Protein AF-A0A968VWX4-F1 (afdb_monomer)

Structure (mmCIF, N/CA/C/O backbone):
data_AF-A0A968VWX4-F1
#
_entry.id   AF-A0A968VWX4-F1
#
loop_
_atom_site.group_PDB
_atom_site.id
_atom_site.type_symbol
_atom_site.label_atom_id
_atom_site.label_alt_id
_atom_site.label_comp_id
_atom_site.label_asym_id
_atom_site.label_entity_id
_atom_site.label_seq_id
_atom_site.pdbx_PDB_ins_code
_atom_site.Cartn_x
_atom_site.Cartn_y
_atom_site.Cartn_z
_atom_site.occupancy
_atom_site.B_iso_or_equiv
_atom_site.auth_seq_id
_atom_site.auth_comp_id
_atom_site.auth_asym_id
_atom_site.auth_atom_id
_atom_site.pdbx_PDB_model_num
ATOM 1 N N . MET A 1 1 ? 4.075 -9.283 -16.380 1.00 48.19 1 MET A N 1
ATOM 2 C CA . MET A 1 1 ? 3.444 -8.085 -15.782 1.00 48.19 1 MET A CA 1
ATOM 3 C C . MET A 1 1 ? 4.153 -7.853 -14.466 1.00 48.19 1 MET A C 1
ATOM 5 O O . MET A 1 1 ? 4.239 -8.815 -13.714 1.00 48.19 1 MET A O 1
ATOM 9 N N . VAL A 1 2 ? 4.648 -6.644 -14.184 1.00 49.62 2 VAL A N 1
ATOM 10 C CA . VAL A 1 2 ? 5.061 -6.299 -12.812 1.00 49.62 2 VAL A CA 1
ATOM 11 C C . VAL A 1 2 ? 3.778 -6.131 -12.017 1.00 49.62 2 VAL A C 1
ATOM 13 O O . VAL A 1 2 ? 3.192 -5.055 -11.959 1.00 49.62 2 VAL A O 1
ATOM 16 N N . GLN A 1 3 ? 3.247 -7.253 -11.549 1.00 56.34 3 GLN A N 1
ATOM 17 C CA . GLN A 1 3 ? 2.057 -7.264 -10.723 1.00 56.34 3 GLN A CA 1
ATOM 18 C C . GLN A 1 3 ? 2.504 -6.768 -9.356 1.00 56.34 3 GLN A C 1
ATOM 20 O O . GLN A 1 3 ? 3.316 -7.413 -8.693 1.00 56.34 3 GLN A O 1
ATOM 25 N N . GLY A 1 4 ? 2.025 -5.586 -8.962 1.00 62.81 4 GLY A N 1
ATOM 26 C CA . GLY A 1 4 ? 2.128 -5.172 -7.569 1.00 62.81 4 GLY A CA 1
ATOM 27 C C . GLY A 1 4 ? 1.492 -6.234 -6.671 1.00 62.81 4 GLY A C 1
ATOM 28 O O . GLY A 1 4 ? 0.773 -7.122 -7.132 1.00 62.81 4 GLY A O 1
ATOM 29 N N . THR A 1 5 ? 1.755 -6.178 -5.376 1.00 76.12 5 THR A N 1
ATOM 30 C CA . THR A 1 5 ? 1.222 -7.193 -4.466 1.00 76.12 5 THR A CA 1
ATOM 31 C C . THR A 1 5 ? -0.301 -7.125 -4.406 1.00 76.12 5 THR A C 1
ATOM 33 O O . THR A 1 5 ? -0.878 -6.037 -4.396 1.00 76.12 5 THR A O 1
ATOM 36 N N . LEU A 1 6 ? -0.951 -8.290 -4.349 1.00 84.56 6 LEU A N 1
ATOM 37 C CA . LEU A 1 6 ? -2.382 -8.363 -4.064 1.00 84.56 6 LEU A CA 1
ATOM 38 C C . LEU A 1 6 ? -2.623 -7.834 -2.650 1.00 84.56 6 LEU A C 1
ATOM 40 O O . LEU A 1 6 ? -1.996 -8.302 -1.697 1.00 84.56 6 LEU A O 1
ATOM 44 N N . ALA A 1 7 ? -3.524 -6.868 -2.525 1.00 80.69 7 ALA A N 1
ATOM 45 C CA . ALA A 1 7 ? -3.989 -6.387 -1.233 1.00 80.69 7 ALA A CA 1
ATOM 46 C C . ALA A 1 7 ? -5.266 -7.134 -0.840 1.00 80.69 7 ALA A C 1
ATOM 48 O O . ALA A 1 7 ? -6.077 -7.488 -1.698 1.00 80.69 7 ALA A O 1
ATOM 49 N N . THR A 1 8 ? -5.469 -7.366 0.455 1.00 84.25 8 THR A N 1
ATOM 50 C CA . THR A 1 8 ? -6.767 -7.832 0.957 1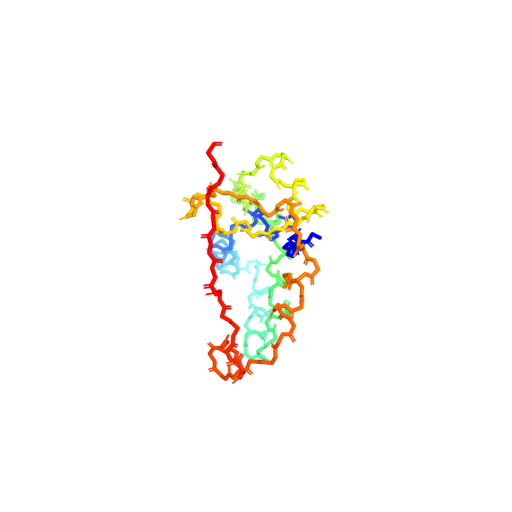.00 84.25 8 THR A CA 1
ATOM 51 C C . THR A 1 8 ? -7.746 -6.663 1.044 1.00 84.25 8 THR A C 1
ATOM 53 O O . 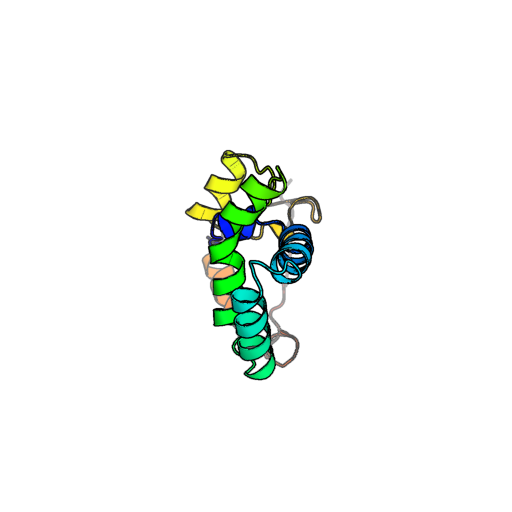THR A 1 8 ? -7.341 -5.514 1.204 1.00 84.25 8 THR A O 1
ATOM 56 N N . GLU A 1 9 ? -9.047 -6.943 0.983 1.00 82.56 9 GLU A N 1
ATOM 57 C CA . GLU A 1 9 ? -10.083 -5.912 1.140 1.00 82.56 9 GLU A CA 1
ATOM 58 C C . GLU A 1 9 ? -9.909 -5.134 2.451 1.00 82.56 9 GLU A C 1
ATOM 60 O O . GLU A 1 9 ? -9.824 -3.911 2.424 1.00 82.56 9 GLU A O 1
ATOM 65 N N . ALA A 1 10 ? -9.674 -5.836 3.564 1.00 80.94 10 ALA A N 1
ATOM 66 C CA . ALA A 1 10 ? -9.391 -5.210 4.854 1.00 80.94 10 ALA A CA 1
ATOM 67 C C . ALA A 1 10 ? -8.142 -4.307 4.838 1.00 80.94 10 ALA A C 1
ATOM 69 O O . ALA A 1 10 ? -8.112 -3.297 5.529 1.00 80.94 10 ALA A O 1
ATOM 70 N N . GLN A 1 11 ? -7.100 -4.625 4.060 1.00 80.38 11 GLN A N 1
ATOM 71 C CA . GLN A 1 11 ? -5.927 -3.746 3.933 1.00 80.38 11 GLN A CA 1
ATOM 72 C C . GLN A 1 11 ? -6.228 -2.464 3.151 1.00 80.38 11 GLN A C 1
ATOM 74 O O . GLN A 1 11 ? -5.559 -1.454 3.361 1.00 80.38 11 GLN A O 1
ATOM 79 N N . LEU A 1 12 ? -7.201 -2.510 2.242 1.00 81.00 12 LEU A N 1
ATOM 80 C CA . 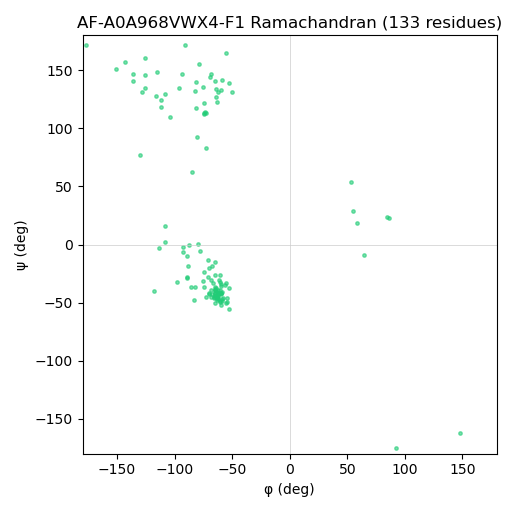LEU A 1 12 ? -7.599 -1.372 1.423 1.00 81.00 12 LEU A CA 1
ATOM 81 C C . LEU A 1 12 ? -8.563 -0.472 2.191 1.00 81.00 12 LEU A C 1
ATOM 83 O O . LEU A 1 12 ? -8.370 0.742 2.232 1.00 81.00 12 LEU A O 1
ATOM 87 N N . THR A 1 13 ? -9.581 -1.061 2.812 1.00 85.25 13 THR A N 1
ATOM 88 C CA . THR A 1 13 ? -10.688 -0.318 3.408 1.00 85.25 13 THR A CA 1
ATOM 89 C C . THR A 1 13 ? -10.381 0.138 4.823 1.00 85.25 13 THR A C 1
ATOM 91 O O . THR A 1 13 ? -10.750 1.244 5.184 1.00 85.25 13 THR A O 1
ATOM 94 N N . MET A 1 14 ? -9.678 -0.640 5.640 1.00 87.06 14 MET A N 1
ATOM 95 C CA . MET A 1 14 ? -9.624 -0.367 7.075 1.00 87.06 14 MET A CA 1
ATOM 96 C C . MET A 1 14 ? -8.966 0.980 7.418 1.00 87.06 14 MET A C 1
ATOM 98 O O . MET A 1 14 ? -7.787 1.230 7.136 1.00 87.06 14 MET A O 1
ATOM 102 N N . ASP A 1 15 ? -9.705 1.840 8.120 1.00 88.00 15 ASP A N 1
ATOM 103 C CA . ASP A 1 15 ? -9.152 3.045 8.726 1.00 88.00 15 ASP A CA 1
ATOM 104 C C . ASP A 1 15 ? -8.455 2.694 10.043 1.00 88.00 15 ASP A C 1
ATOM 106 O O . ASP A 1 15 ? -9.052 2.657 11.121 1.00 88.00 15 ASP A O 1
ATOM 110 N N . ARG A 1 16 ? -7.146 2.437 9.957 1.00 86.69 16 ARG A N 1
ATOM 111 C CA . ARG A 1 16 ? -6.334 2.059 11.121 1.00 86.69 16 ARG A CA 1
ATOM 112 C C . ARG A 1 16 ? -6.320 3.134 12.210 1.00 86.69 16 ARG A C 1
ATOM 114 O O . ARG A 1 16 ? -6.234 2.789 13.386 1.00 86.69 16 ARG A O 1
ATOM 121 N N . GLN A 1 17 ? -6.401 4.417 11.859 1.00 87.06 17 GLN A N 1
ATOM 122 C CA . GLN A 1 17 ? -6.371 5.494 12.849 1.00 87.06 17 GLN A CA 1
ATOM 123 C C . GLN A 1 17 ? -7.687 5.543 13.626 1.00 87.06 17 GLN A C 1
ATOM 125 O O . GLN A 1 17 ? -7.680 5.628 14.859 1.00 87.06 17 GLN A O 1
ATOM 130 N N . LEU A 1 18 ? -8.809 5.449 12.914 1.00 91.06 18 LEU A N 1
ATOM 131 C CA . LEU A 1 18 ? -10.136 5.415 13.512 1.00 91.06 18 LEU A CA 1
ATOM 132 C C . LEU A 1 18 ? -10.328 4.145 14.349 1.00 91.06 18 LEU A C 1
ATOM 134 O O . LEU A 1 18 ? -10.725 4.236 15.510 1.00 91.06 18 LEU A O 1
ATOM 138 N N . LEU A 1 19 ? -9.927 2.986 13.817 1.00 92.06 19 LEU A N 1
ATOM 139 C CA . LEU A 1 19 ? -9.953 1.701 14.517 1.00 92.06 19 LEU A CA 1
ATOM 140 C C . LEU A 1 19 ? -9.201 1.768 15.849 1.00 92.06 19 LEU A C 1
ATOM 142 O O . LEU A 1 19 ? -9.746 1.393 16.880 1.00 92.06 19 LEU A O 1
ATOM 146 N N . MET A 1 20 ? -7.972 2.292 15.857 1.00 91.44 20 MET A N 1
ATOM 147 C CA . MET A 1 20 ? -7.183 2.417 17.089 1.00 91.44 20 MET A CA 1
ATOM 148 C C . MET A 1 20 ? -7.795 3.417 18.073 1.00 91.44 20 MET A C 1
ATOM 150 O O . MET A 1 20 ? -7.700 3.229 19.287 1.00 91.44 20 MET A O 1
ATOM 154 N N . THR A 1 21 ? -8.428 4.474 17.564 1.00 94.31 21 THR A N 1
ATOM 155 C CA . THR A 1 21 ? -9.102 5.487 18.384 1.00 94.31 21 THR A CA 1
ATOM 156 C C . THR A 1 21 ? -10.290 4.872 19.124 1.00 94.31 21 THR A C 1
ATOM 158 O O . THR A 1 21 ? -10.370 4.978 20.349 1.00 94.31 21 THR A O 1
ATOM 161 N N . TYR A 1 22 ? -11.158 4.152 18.410 1.00 94.44 22 TYR A N 1
ATOM 162 C CA . TYR A 1 22 ? -12.320 3.500 19.012 1.00 94.44 22 TYR A CA 1
ATOM 163 C C . TYR A 1 22 ? -11.968 2.251 19.807 1.00 94.44 22 TYR A C 1
ATOM 165 O O . TYR A 1 22 ? -12.595 2.014 20.831 1.00 94.44 22 TYR A O 1
ATOM 173 N N . PHE A 1 23 ? -10.924 1.509 19.435 1.00 95.88 23 PHE A N 1
ATOM 174 C CA . PHE A 1 23 ? -10.459 0.380 20.238 1.00 95.88 23 PHE A CA 1
ATOM 175 C C . PHE A 1 23 ? -9.978 0.833 21.615 1.00 95.88 23 PHE A C 1
ATOM 177 O O . PHE A 1 23 ? -10.347 0.232 22.620 1.00 95.88 23 PHE A O 1
ATOM 184 N N . ARG A 1 24 ? -9.234 1.946 21.693 1.00 94.25 24 ARG A N 1
ATOM 185 C CA . ARG A 1 24 ? -8.850 2.547 22.981 1.00 94.25 24 ARG A CA 1
ATOM 186 C C . ARG A 1 24 ? -10.063 2.949 23.811 1.00 94.25 24 ARG A C 1
ATOM 188 O O . ARG A 1 24 ? -10.065 2.738 25.017 1.00 94.25 24 ARG A O 1
ATOM 195 N N . GLN A 1 25 ? -11.082 3.530 23.184 1.00 95.12 25 GLN A N 1
ATOM 196 C CA . GLN A 1 25 ? -12.320 3.868 23.880 1.00 95.12 25 GLN A CA 1
ATOM 197 C C . GLN A 1 25 ? -13.048 2.608 24.369 1.00 95.12 25 GLN A C 1
ATOM 199 O O . GLN A 1 25 ? -13.460 2.566 25.523 1.00 95.12 25 GLN A O 1
ATOM 204 N N . TYR A 1 26 ? -13.133 1.579 23.527 1.00 95.25 26 TYR A N 1
ATOM 205 C CA . TYR A 1 26 ? -13.806 0.314 23.800 1.00 95.25 26 TYR A CA 1
ATOM 206 C C . TYR A 1 26 ? -13.197 -0.420 24.993 1.00 95.25 26 TYR A C 1
ATOM 208 O O . TYR A 1 26 ? -13.922 -0.804 25.907 1.00 95.25 26 TYR A O 1
ATOM 216 N N . ILE A 1 27 ? -11.870 -0.571 25.039 1.00 95.75 27 ILE A N 1
ATOM 217 C CA . ILE A 1 27 ? -11.197 -1.281 26.140 1.00 95.75 27 ILE A CA 1
ATOM 218 C C . ILE A 1 27 ? -11.231 -0.517 27.471 1.00 95.75 27 ILE A C 1
ATOM 220 O O . ILE A 1 27 ? -11.087 -1.133 28.519 1.00 95.75 27 ILE A O 1
ATOM 224 N N . ASN A 1 28 ? -11.449 0.803 27.453 1.00 94.19 28 ASN A N 1
ATOM 225 C CA . ASN A 1 28 ? -11.570 1.609 28.674 1.00 94.19 28 ASN A CA 1
ATOM 226 C C . ASN A 1 28 ? -12.941 1.467 29.359 1.00 94.19 28 ASN A C 1
ATOM 228 O O . ASN A 1 28 ? -13.163 2.034 30.429 1.00 94.19 28 ASN A O 1
ATOM 232 N N . GLU A 1 29 ? -13.884 0.750 28.752 1.00 94.06 29 GLU A N 1
ATOM 233 C CA . GLU A 1 29 ? -15.198 0.531 29.338 1.00 94.06 29 GLU A CA 1
ATOM 234 C C . GLU A 1 29 ? -15.165 -0.615 30.362 1.00 94.06 29 GLU A C 1
ATOM 236 O O . GLU A 1 29 ? -14.582 -1.662 30.076 1.00 94.06 29 GLU A O 1
ATOM 241 N N . PRO A 1 30 ? -15.862 -0.496 31.510 1.00 94.19 30 PRO A N 1
ATOM 242 C CA . PRO A 1 30 ? -15.810 -1.510 32.571 1.00 94.19 30 PRO A CA 1
ATOM 243 C C . PRO A 1 30 ? -16.194 -2.923 32.109 1.00 94.19 30 PRO A C 1
ATOM 245 O O . PRO A 1 30 ? -15.628 -3.914 32.549 1.00 94.19 30 PRO A O 1
ATOM 248 N N . GLN A 1 31 ? -17.141 -3.025 31.176 1.00 92.56 31 GLN A N 1
ATOM 249 C CA . GLN A 1 31 ? -17.586 -4.296 30.593 1.00 92.56 31 GLN A CA 1
ATOM 250 C C . GLN A 1 31 ? -16.536 -4.997 29.716 1.00 92.56 31 GLN A C 1
ATOM 252 O O . GLN A 1 31 ? -16.658 -6.193 29.464 1.00 92.56 31 GLN A O 1
ATOM 257 N N . ASN A 1 32 ? -15.514 -4.270 29.259 1.00 94.69 32 ASN A N 1
ATOM 258 C CA . ASN A 1 32 ? -14.469 -4.761 28.363 1.00 94.69 32 ASN A CA 1
ATOM 259 C C . ASN A 1 32 ? -13.118 -4.918 29.075 1.00 94.69 32 ASN A C 1
ATOM 261 O O . ASN A 1 32 ? -12.093 -5.087 28.416 1.00 94.69 32 ASN A O 1
ATOM 265 N N . GLU A 1 33 ? -13.104 -4.917 30.412 1.00 94.12 33 GLU A N 1
ATOM 266 C CA . GLU A 1 33 ? -11.893 -5.070 31.228 1.00 94.12 33 GLU A CA 1
ATOM 267 C C . GLU A 1 33 ? -11.082 -6.318 30.840 1.00 94.12 33 GLU A C 1
ATOM 269 O O . GLU A 1 33 ? -9.855 -6.272 30.756 1.00 94.12 33 GLU A O 1
ATOM 274 N N . HIS A 1 34 ? -11.757 -7.420 30.496 1.00 94.50 34 HIS A N 1
ATOM 275 C CA . HIS A 1 34 ? -11.083 -8.625 30.013 1.00 94.50 34 HIS A CA 1
ATOM 276 C C . HIS A 1 34 ? -10.309 -8.391 28.704 1.00 94.50 34 HIS A C 1
ATOM 278 O O . HIS A 1 34 ? -9.180 -8.857 28.562 1.00 94.50 34 HIS A O 1
ATOM 284 N N . VAL A 1 35 ? -10.890 -7.640 27.765 1.00 95.75 35 VAL A N 1
ATOM 285 C CA . VAL A 1 35 ? -10.261 -7.297 26.479 1.00 95.75 35 VAL A CA 1
ATOM 286 C C . VAL A 1 35 ? -9.077 -6.359 26.705 1.00 95.75 35 VAL A C 1
ATOM 288 O O . VAL A 1 35 ? -8.029 -6.531 26.087 1.00 95.75 35 VAL A O 1
ATOM 291 N N . MET A 1 36 ? -9.212 -5.407 27.633 1.00 95.56 36 MET A N 1
ATOM 292 C CA . MET A 1 36 ? -8.116 -4.532 28.049 1.00 95.56 36 MET A CA 1
ATOM 293 C C . MET A 1 36 ? -6.938 -5.335 28.606 1.00 95.56 36 MET A C 1
ATOM 295 O O . MET A 1 36 ? -5.800 -5.105 28.197 1.00 95.56 36 MET A O 1
ATOM 299 N N . GLN A 1 37 ? -7.202 -6.297 29.494 1.00 95.31 37 GLN A N 1
ATOM 300 C CA . GLN A 1 37 ? -6.154 -7.132 30.076 1.00 95.31 37 GLN A CA 1
ATOM 301 C C . GLN A 1 37 ? -5.432 -7.949 28.998 1.00 95.31 37 GLN A C 1
ATOM 303 O O . GLN A 1 37 ? -4.205 -7.928 28.938 1.00 95.31 37 GLN A O 1
ATOM 308 N N . GLN A 1 38 ? -6.178 -8.575 28.082 1.00 95.94 38 GLN A N 1
ATOM 309 C CA . GLN A 1 38 ? -5.590 -9.291 26.945 1.00 95.94 38 GLN A CA 1
ATOM 310 C C . GLN A 1 38 ? -4.734 -8.371 26.060 1.00 95.94 38 GLN A C 1
ATOM 312 O O . GLN A 1 38 ? -3.636 -8.748 25.653 1.00 95.94 38 GLN A O 1
ATOM 317 N N . ALA A 1 39 ? -5.204 -7.152 25.779 1.00 95.00 39 ALA A N 1
ATOM 318 C CA . ALA A 1 39 ? -4.456 -6.186 24.981 1.00 95.00 39 ALA A CA 1
ATOM 319 C C . ALA A 1 39 ? -3.132 -5.787 25.659 1.00 95.00 39 ALA A C 1
ATOM 321 O O . ALA A 1 39 ? -2.093 -5.734 24.997 1.00 95.00 39 ALA A O 1
ATOM 322 N N . ILE A 1 40 ? -3.149 -5.561 26.978 1.00 95.00 40 ILE A N 1
ATOM 323 C CA . ILE A 1 40 ? -1.950 -5.274 27.778 1.00 95.00 40 ILE A CA 1
ATOM 324 C C . ILE A 1 40 ? -0.985 -6.463 27.750 1.00 95.00 40 ILE A C 1
ATOM 326 O O . ILE A 1 40 ? 0.212 -6.273 27.522 1.00 95.00 40 ILE A O 1
ATOM 330 N N . ASP A 1 41 ? -1.488 -7.683 27.932 1.00 96.56 41 ASP A N 1
ATOM 331 C CA . ASP A 1 41 ? -0.675 -8.901 27.954 1.00 96.56 41 ASP A CA 1
ATOM 332 C C . ASP A 1 41 ? 0.020 -9.134 26.605 1.00 96.56 41 ASP A C 1
ATOM 334 O O . ASP A 1 41 ? 1.232 -9.381 26.560 1.00 96.56 41 ASP A O 1
ATOM 338 N N . PHE A 1 42 ? -0.710 -8.977 25.495 1.00 96.50 42 PHE A N 1
ATOM 339 C CA . PHE A 1 42 ? -0.148 -9.080 24.149 1.00 96.50 42 PHE A CA 1
ATOM 340 C C . PHE A 1 42 ? 0.863 -7.971 23.858 1.00 96.50 42 PHE A C 1
ATOM 342 O O . PHE A 1 42 ? 1.914 -8.240 23.270 1.00 96.50 42 PHE A O 1
ATOM 349 N N . GLN A 1 43 ? 0.604 -6.740 24.306 1.00 92.00 43 GLN A N 1
ATOM 350 C CA . GLN A 1 43 ? 1.535 -5.627 24.133 1.00 92.00 43 GLN A CA 1
ATOM 351 C C . GLN A 1 43 ? 2.834 -5.839 24.928 1.00 92.00 43 GLN A C 1
ATOM 353 O O . GLN A 1 43 ? 3.925 -5.679 24.374 1.00 92.00 43 GLN A O 1
ATOM 358 N N . ASN A 1 44 ? 2.737 -6.252 26.195 1.00 95.56 44 ASN A N 1
ATOM 359 C CA . ASN A 1 44 ? 3.889 -6.525 27.060 1.00 95.56 44 ASN A CA 1
ATOM 360 C C . ASN A 1 44 ? 4.723 -7.704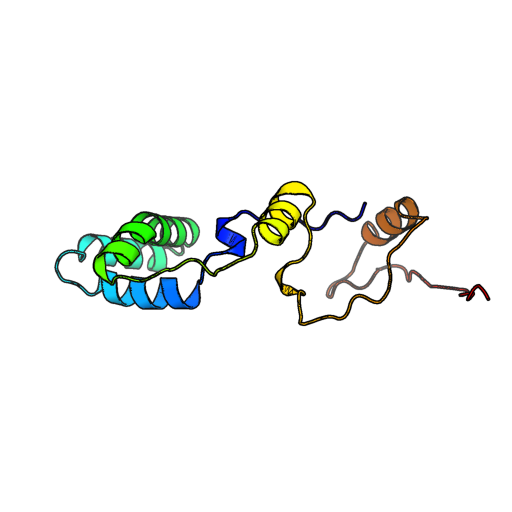 26.548 1.00 95.56 44 ASN A C 1
ATOM 362 O O . ASN A 1 44 ? 5.953 -7.660 26.569 1.00 95.56 44 ASN A O 1
ATOM 366 N N . SER A 1 45 ? 4.053 -8.731 26.024 1.00 95.81 45 SER A N 1
ATOM 367 C CA . SER A 1 45 ? 4.691 -9.917 25.445 1.00 95.81 45 SER A CA 1
ATOM 368 C C . SER A 1 45 ? 5.199 -9.696 24.014 1.00 95.81 45 SER A C 1
ATOM 370 O O . SER A 1 45 ? 5.750 -10.619 23.416 1.00 95.81 45 SER A O 1
ATOM 372 N N . LYS A 1 46 ? 5.024 -8.488 23.448 1.00 94.12 46 LYS A N 1
ATOM 373 C CA . LYS A 1 46 ? 5.348 -8.134 22.050 1.00 94.12 46 LYS A CA 1
ATOM 374 C C . LYS A 1 46 ? 4.678 -9.049 21.015 1.00 94.12 46 LYS A C 1
ATOM 376 O O . LYS A 1 46 ? 5.189 -9.252 19.914 1.00 94.12 46 LYS A O 1
ATOM 381 N N . GLN A 1 47 ? 3.516 -9.595 21.356 1.00 93.31 47 GLN A N 1
ATOM 382 C CA . GLN A 1 47 ? 2.709 -10.466 20.507 1.00 93.31 47 GLN A CA 1
ATOM 383 C C . GLN A 1 47 ? 1.806 -9.628 19.588 1.00 93.31 47 GLN A C 1
ATOM 385 O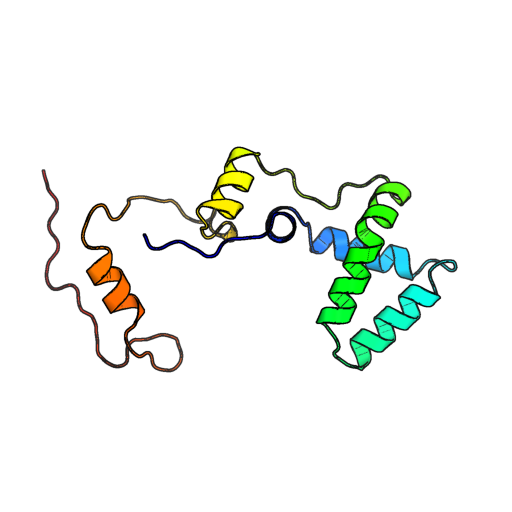 O . GLN A 1 47 ? 0.580 -9.687 19.655 1.00 93.31 47 GLN A O 1
ATOM 390 N N . TYR A 1 48 ? 2.418 -8.825 18.712 1.00 89.81 48 TYR A N 1
ATOM 391 C CA . TYR A 1 48 ? 1.703 -7.845 17.883 1.00 89.81 48 TYR A CA 1
ATOM 392 C C . TYR A 1 48 ? 0.650 -8.468 16.958 1.00 89.81 48 TYR A C 1
ATOM 394 O O . TYR A 1 48 ? -0.420 -7.898 16.794 1.00 89.81 48 TYR A O 1
ATOM 402 N N . ASN A 1 49 ? 0.899 -9.664 16.418 1.00 90.38 49 ASN A N 1
ATOM 403 C CA . ASN A 1 49 ? -0.078 -10.351 15.565 1.00 90.38 49 ASN A CA 1
ATOM 404 C C . ASN A 1 49 ? -1.346 -10.743 16.341 1.00 90.38 49 ASN A C 1
ATOM 406 O O . ASN A 1 49 ? -2.450 -10.693 15.798 1.00 90.38 49 ASN A O 1
ATOM 410 N N . GLN A 1 50 ? -1.196 -11.136 17.610 1.00 93.44 50 GLN A N 1
ATOM 411 C CA . GLN A 1 50 ? -2.327 -11.489 18.471 1.00 93.44 50 GLN A CA 1
ATOM 412 C C . GLN A 1 50 ? -3.077 -10.237 18.922 1.00 93.44 50 GLN A C 1
ATOM 414 O O . GLN A 1 50 ? -4.304 -10.250 18.942 1.00 93.44 50 GLN A O 1
ATOM 419 N N . LEU A 1 51 ? -2.355 -9.144 19.188 1.00 92.75 51 LEU A N 1
ATOM 420 C CA . LEU A 1 51 ? -2.956 -7.838 19.443 1.00 92.75 51 LEU A CA 1
ATOM 421 C C . LEU A 1 51 ? -3.779 -7.349 18.241 1.00 92.75 51 LEU A C 1
ATOM 423 O O . LEU A 1 51 ? -4.944 -7.008 18.416 1.00 92.75 51 LEU A O 1
ATOM 427 N N . ASP A 1 52 ? -3.224 -7.380 17.025 1.00 89.56 52 ASP A N 1
ATOM 428 C CA . ASP A 1 52 ? -3.958 -7.008 15.806 1.00 89.56 52 ASP A CA 1
ATOM 429 C C . ASP A 1 52 ? -5.191 -7.913 15.614 1.00 89.56 52 ASP A C 1
ATOM 431 O O . ASP A 1 52 ? -6.280 -7.418 15.329 1.00 89.56 52 ASP A O 1
ATOM 435 N N . SER A 1 53 ? -5.072 -9.224 15.862 1.00 92.00 53 SER A N 1
ATOM 436 C CA . SER A 1 53 ? -6.210 -10.157 15.775 1.00 92.00 53 SER A CA 1
ATOM 437 C C . SER A 1 53 ? -7.318 -9.837 16.786 1.00 92.00 53 SER A C 1
ATOM 439 O O . SER A 1 53 ? -8.496 -9.893 16.441 1.00 92.00 53 SER A O 1
ATOM 441 N N . LEU A 1 54 ? -6.951 -9.470 18.019 1.00 94.81 54 LEU A N 1
ATOM 442 C CA . LEU A 1 54 ? -7.889 -9.081 19.074 1.00 94.81 54 LEU A CA 1
ATOM 443 C C . LEU A 1 54 ? -8.639 -7.789 18.730 1.00 94.81 54 LEU A C 1
ATOM 445 O O . LEU A 1 54 ? -9.842 -7.684 18.969 1.00 94.81 54 LEU A O 1
ATOM 449 N N . ILE A 1 55 ? -7.931 -6.803 18.176 1.00 93.81 55 ILE A N 1
ATOM 450 C CA . ILE A 1 55 ? -8.533 -5.541 17.732 1.00 93.81 55 ILE A CA 1
ATOM 451 C C . ILE A 1 55 ? -9.550 -5.827 16.626 1.00 93.81 55 ILE A C 1
ATOM 453 O O . ILE A 1 55 ? -10.687 -5.358 16.690 1.00 93.81 55 ILE A O 1
ATOM 457 N N . MET A 1 56 ? -9.166 -6.652 15.648 1.00 90.75 56 MET A N 1
ATOM 458 C CA . MET A 1 56 ? -10.029 -7.017 14.526 1.00 90.75 56 MET A CA 1
ATOM 459 C C . MET A 1 56 ? -11.260 -7.813 14.955 1.00 90.75 56 MET A C 1
ATOM 461 O O . MET A 1 56 ? -12.346 -7.548 14.449 1.00 90.75 56 MET A O 1
ATOM 465 N N . SER A 1 57 ? -11.139 -8.730 15.922 1.00 94.12 57 SER A N 1
ATOM 466 C CA . SER A 1 57 ? -12.285 -9.520 16.396 1.00 94.12 57 SER A CA 1
ATOM 467 C C . SER A 1 57 ? -13.368 -8.684 17.086 1.00 94.12 57 SER A C 1
ATOM 469 O O . SER A 1 57 ? -14.470 -9.179 17.299 1.00 94.12 57 SER A O 1
ATOM 471 N N . HIS A 1 58 ? -13.061 -7.438 17.461 1.00 94.38 58 HIS A N 1
ATOM 472 C CA . HIS A 1 58 ? -13.995 -6.508 18.099 1.00 94.38 58 HIS A CA 1
ATOM 473 C C . HIS A 1 58 ? -14.441 -5.360 17.179 1.00 94.38 58 HIS A C 1
ATOM 475 O O . HIS A 1 58 ? -15.213 -4.512 17.628 1.00 94.38 58 HIS A O 1
ATOM 481 N N . LYS A 1 59 ? -13.997 -5.323 15.911 1.00 92.06 59 LYS A N 1
ATOM 482 C CA . LYS A 1 59 ? -14.351 -4.270 14.940 1.00 92.06 59 LYS A CA 1
ATOM 483 C C . LYS A 1 59 ? -15.867 -4.079 14.834 1.00 92.06 59 LYS A C 1
ATOM 485 O O . LYS A 1 59 ? -16.352 -2.985 15.107 1.00 92.06 59 LYS A O 1
ATOM 490 N N . ASP A 1 60 ? -16.605 -5.145 14.538 1.00 92.12 60 ASP A N 1
ATOM 491 C CA . ASP A 1 60 ? -18.058 -5.086 14.320 1.00 92.12 60 ASP A CA 1
ATOM 492 C C . ASP A 1 60 ? -18.807 -4.615 15.579 1.00 92.12 60 ASP A C 1
ATOM 494 O O . ASP A 1 60 ? -19.728 -3.799 15.512 1.00 92.12 60 ASP A O 1
ATOM 498 N N . SER A 1 61 ? -18.368 -5.068 16.759 1.00 93.06 61 SER A N 1
ATOM 499 C CA . SER A 1 61 ? -18.916 -4.624 18.047 1.00 93.06 61 SER A CA 1
ATOM 500 C C . SER A 1 61 ? -18.739 -3.119 18.255 1.00 93.06 61 SER A C 1
ATOM 502 O O . SER A 1 61 ? -19.639 -2.463 18.782 1.00 93.06 61 SER A O 1
ATOM 504 N N . MET A 1 62 ? -17.598 -2.557 17.840 1.00 94.62 62 MET A N 1
ATOM 505 C CA . MET A 1 62 ? -17.342 -1.117 17.909 1.00 94.62 62 MET A CA 1
ATOM 506 C C . MET A 1 62 ? -18.193 -0.333 16.903 1.00 94.62 62 MET A C 1
ATOM 508 O O . MET A 1 62 ? -18.743 0.704 17.272 1.00 94.62 62 MET A O 1
ATOM 512 N N . GLU A 1 63 ? -18.345 -0.829 15.671 1.00 93.94 63 GLU A N 1
ATOM 513 C CA . GLU A 1 63 ? -19.182 -0.201 14.635 1.00 93.94 63 GLU A CA 1
ATOM 514 C C . GLU A 1 63 ? -20.638 -0.081 15.082 1.00 93.94 63 GLU A C 1
ATOM 516 O O . GLU A 1 63 ? -21.209 1.011 15.054 1.00 93.94 63 GLU A O 1
ATOM 521 N N . VAL A 1 64 ? -21.210 -1.176 15.593 1.00 94.12 64 VAL A N 1
ATOM 522 C CA . VAL A 1 64 ? -22.586 -1.201 16.107 1.00 94.12 64 VAL A CA 1
ATOM 523 C C . VAL A 1 64 ? -22.736 -0.293 17.324 1.00 94.12 64 VAL A C 1
ATOM 525 O O . VAL A 1 64 ? -23.691 0.478 17.411 1.00 94.12 64 VAL A O 1
ATOM 528 N N . LYS A 1 65 ? -21.803 -0.368 18.278 1.00 93.69 65 LYS A N 1
ATOM 529 C CA . LYS A 1 65 ? -21.920 0.354 19.548 1.00 93.69 65 LYS A CA 1
ATOM 530 C C . LYS A 1 65 ? -21.810 1.866 19.384 1.00 93.69 65 LYS A C 1
ATOM 532 O O . LYS A 1 65 ? -22.577 2.601 20.004 1.00 93.69 65 LYS A O 1
ATOM 537 N N . TYR A 1 66 ? -20.835 2.326 18.607 1.00 93.12 66 TYR A N 1
ATOM 538 C CA . TYR A 1 66 ? -20.584 3.754 18.427 1.00 93.12 66 TYR A CA 1
ATOM 539 C C . TYR A 1 66 ? -21.311 4.333 17.213 1.00 93.12 6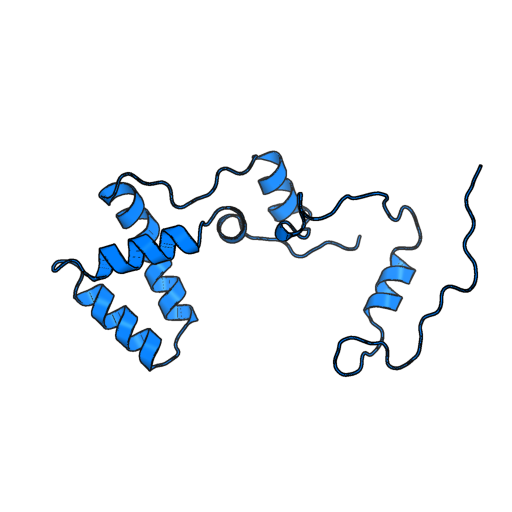6 TYR A C 1
ATOM 541 O O . TYR A 1 66 ? -21.249 5.544 17.007 1.00 93.12 66 TYR A O 1
ATOM 549 N N . ASN A 1 67 ? -22.027 3.497 16.450 1.00 92.50 67 ASN A N 1
ATOM 550 C CA . ASN A 1 67 ? -22.693 3.866 15.204 1.00 92.50 67 ASN A CA 1
ATOM 551 C C . ASN A 1 67 ? -21.713 4.544 14.227 1.00 92.50 67 ASN A C 1
ATOM 553 O O . ASN A 1 67 ? -21.928 5.670 13.775 1.00 92.50 67 ASN A O 1
ATOM 557 N N . ILE A 1 68 ? -20.600 3.856 13.964 1.00 90.44 68 ILE A N 1
ATOM 558 C CA . ILE A 1 68 ? -19.485 4.314 13.125 1.00 90.44 68 ILE A CA 1
ATOM 559 C C . ILE A 1 68 ? -19.184 3.304 12.019 1.00 90.44 68 ILE A C 1
ATOM 561 O O . ILE A 1 68 ? -19.506 2.127 12.149 1.00 90.44 68 ILE A O 1
ATOM 565 N N . GLN A 1 69 ? -18.501 3.758 10.970 1.00 88.75 69 GLN A N 1
ATOM 566 C CA . GLN A 1 69 ? -17.947 2.909 9.917 1.00 88.75 69 GLN A CA 1
ATOM 567 C C . GLN A 1 69 ? -16.418 2.950 10.017 1.00 88.75 69 GLN A C 1
ATOM 569 O O . GLN A 1 69 ? -15.828 4.026 9.914 1.00 88.75 69 GLN A O 1
ATOM 574 N N . LEU A 1 70 ? -15.776 1.804 10.263 1.00 87.44 70 LEU A N 1
ATOM 575 C CA . LEU A 1 70 ? -14.313 1.708 10.396 1.00 87.44 70 LEU A CA 1
ATOM 576 C C . LEU A 1 70 ? -13.620 1.370 9.067 1.00 87.44 70 LEU A C 1
ATOM 578 O O . LEU A 1 70 ? -12.392 1.399 8.984 1.00 87.44 70 LEU A O 1
ATOM 582 N N . ASP A 1 71 ? -14.405 1.088 8.030 1.00 87.06 71 ASP A N 1
ATOM 583 C CA . ASP A 1 71 ? -13.958 0.915 6.654 1.00 87.06 71 ASP A CA 1
ATOM 584 C C . ASP A 1 71 ? -14.121 2.211 5.847 1.00 87.06 71 ASP A C 1
ATOM 586 O O . ASP A 1 71 ? -15.161 2.868 5.868 1.00 87.06 71 ASP A O 1
ATOM 590 N N . LYS A 1 72 ? -13.091 2.568 5.091 1.00 83.56 72 LYS A N 1
ATOM 591 C CA . LYS A 1 72 ? -13.093 3.635 4.096 1.00 83.56 72 LYS A CA 1
ATOM 592 C C . LYS A 1 72 ? -13.957 3.237 2.915 1.00 83.56 72 LYS A C 1
ATOM 594 O O . LYS A 1 72 ? -13.938 2.089 2.471 1.00 83.56 72 LYS A O 1
ATOM 599 N N . ASP A 1 73 ? -14.639 4.230 2.362 1.00 82.62 73 ASP A N 1
ATOM 600 C CA . ASP A 1 73 ? -15.357 4.067 1.109 1.00 82.62 73 ASP A CA 1
ATOM 601 C C . ASP A 1 73 ? -14.356 4.000 -0.054 1.00 82.62 73 ASP A C 1
ATOM 603 O O . ASP A 1 73 ? -13.611 4.948 -0.325 1.00 82.62 73 ASP A O 1
ATOM 607 N N . ILE A 1 74 ? -14.295 2.841 -0.705 1.00 84.69 74 ILE A N 1
ATOM 608 C CA . ILE A 1 74 ? -13.453 2.579 -1.870 1.00 84.69 74 ILE A CA 1
ATOM 609 C C . ILE A 1 74 ? -14.351 2.055 -2.978 1.00 84.69 74 ILE A C 1
ATOM 611 O O . ILE A 1 74 ? -15.174 1.164 -2.768 1.00 84.69 74 ILE A O 1
ATOM 615 N N . SER A 1 75 ? -14.167 2.582 -4.190 1.00 89.31 75 SER A N 1
ATOM 616 C CA . SER A 1 75 ? -14.951 2.126 -5.331 1.00 89.31 75 SER A CA 1
ATOM 617 C C . SER A 1 75 ? -14.753 0.627 -5.576 1.00 89.31 75 SER A C 1
ATOM 619 O O . SER A 1 75 ? -13.644 0.094 -5.497 1.00 89.31 75 SER A O 1
ATOM 621 N N . GLN A 1 76 ? -15.839 -0.051 -5.947 1.00 88.06 76 GLN A N 1
ATOM 622 C CA . GLN A 1 76 ? -15.828 -1.481 -6.280 1.00 88.06 76 GLN A CA 1
ATOM 623 C C . GLN A 1 76 ? -14.816 -1.815 -7.387 1.00 88.06 76 GLN A C 1
ATOM 625 O O . GLN A 1 76 ? -14.194 -2.875 -7.376 1.00 88.06 76 GLN A O 1
ATOM 630 N N . GLU A 1 77 ? -14.606 -0.887 -8.324 1.00 88.06 77 GLU A N 1
ATOM 631 C CA . GLU A 1 77 ? -13.594 -1.016 -9.371 1.00 88.06 77 GLU A CA 1
ATOM 632 C C . GLU A 1 77 ? -12.172 -1.065 -8.794 1.00 88.06 77 GLU A C 1
ATOM 634 O O . GLU A 1 77 ? -11.410 -1.973 -9.132 1.00 88.06 77 GLU A O 1
ATOM 639 N N . LYS A 1 78 ? -11.827 -0.147 -7.879 1.00 85.56 78 LYS A N 1
ATOM 640 C CA . LYS A 1 78 ? -10.513 -0.128 -7.221 1.00 85.56 78 LYS A CA 1
ATOM 641 C C . LYS A 1 78 ? -10.304 -1.357 -6.343 1.00 85.56 78 LYS A C 1
ATOM 643 O O . LYS A 1 78 ? -9.245 -1.975 -6.415 1.00 85.56 78 LYS A O 1
ATOM 648 N N . LEU A 1 79 ? -11.317 -1.746 -5.565 1.00 87.44 79 LEU A N 1
ATOM 649 C CA . LEU A 1 79 ? -11.280 -2.969 -4.758 1.00 87.44 79 LEU A CA 1
ATOM 650 C C . LEU A 1 79 ? -10.979 -4.191 -5.626 1.00 87.44 79 LEU A C 1
ATOM 652 O O . LEU A 1 79 ? -10.048 -4.944 -5.340 1.00 87.44 79 LEU A O 1
ATOM 656 N N . LYS A 1 80 ? -11.712 -4.358 -6.730 1.00 88.31 80 LYS A N 1
ATOM 657 C CA . LYS A 1 80 ? -11.502 -5.468 -7.660 1.00 88.31 80 LYS A CA 1
ATOM 658 C C . LYS A 1 80 ? -10.108 -5.431 -8.285 1.00 88.31 80 LYS A C 1
ATOM 660 O O . LYS A 1 80 ? -9.457 -6.471 -8.356 1.00 88.31 80 LYS A O 1
ATOM 665 N N . ALA A 1 81 ? -9.630 -4.265 -8.717 1.00 87.50 81 ALA A N 1
ATOM 666 C CA . ALA A 1 81 ? -8.305 -4.129 -9.318 1.00 87.50 81 ALA A CA 1
ATOM 667 C C . ALA A 1 81 ? -7.195 -4.578 -8.350 1.00 87.50 81 ALA A C 1
ATOM 669 O O . ALA A 1 81 ? -6.408 -5.466 -8.685 1.00 87.50 81 ALA A O 1
ATOM 670 N N . TYR A 1 82 ? -7.183 -4.053 -7.123 1.00 88.06 82 TYR A N 1
ATOM 671 C CA . TYR A 1 82 ? -6.116 -4.330 -6.155 1.00 88.06 82 TYR A CA 1
ATOM 672 C C . TYR A 1 82 ? -6.171 -5.726 -5.520 1.00 88.06 82 TYR A C 1
ATOM 674 O O . TYR A 1 82 ? -5.135 -6.237 -5.095 1.00 88.06 82 TYR A O 1
ATOM 682 N N . THR A 1 83 ? -7.343 -6.366 -5.494 1.00 86.69 83 THR A N 1
ATOM 683 C CA . THR A 1 83 ? -7.512 -7.736 -4.970 1.00 86.69 83 THR A CA 1
ATOM 684 C C . THR A 1 83 ? -7.292 -8.829 -6.021 1.00 86.69 83 THR A C 1
ATOM 686 O O . THR A 1 83 ? -7.052 -9.975 -5.649 1.00 86.69 83 THR A O 1
ATOM 689 N N . THR A 1 84 ? -7.352 -8.508 -7.324 1.00 85.00 84 THR A N 1
ATOM 690 C CA . THR A 1 84 ? -7.241 -9.514 -8.406 1.00 85.00 84 THR A CA 1
ATOM 691 C C . THR A 1 84 ? -6.041 -9.325 -9.330 1.00 85.00 84 THR A C 1
ATOM 693 O O . THR A 1 84 ? -5.418 -10.310 -9.719 1.00 85.00 84 THR A O 1
ATOM 696 N N . VAL A 1 85 ? -5.707 -8.083 -9.688 1.00 84.75 85 VAL A N 1
ATOM 697 C CA . VAL A 1 85 ? -4.579 -7.752 -10.575 1.00 84.75 85 VAL A CA 1
ATOM 698 C C . VAL A 1 85 ? -3.349 -7.344 -9.759 1.00 84.75 85 VAL A C 1
ATOM 700 O O . VAL A 1 85 ? -2.223 -7.629 -10.167 1.00 84.75 85 VAL A O 1
ATOM 703 N N . GLY A 1 86 ? -3.575 -6.724 -8.596 1.00 83.38 86 GLY A N 1
ATOM 704 C CA . GLY A 1 86 ? -2.540 -6.205 -7.702 1.00 83.38 86 GLY A CA 1
ATOM 705 C C . GLY A 1 86 ? -2.211 -4.743 -7.983 1.00 83.38 86 GLY A C 1
ATOM 706 O O . GLY A 1 86 ? -2.865 -4.084 -8.790 1.00 83.38 86 GLY A O 1
ATOM 707 N N . GLY A 1 87 ? -1.212 -4.210 -7.288 1.00 85.25 87 GLY A N 1
ATOM 708 C CA . GLY A 1 87 ? -0.766 -2.830 -7.471 1.00 85.25 87 GLY A CA 1
ATOM 709 C C . GLY A 1 87 ? -0.250 -2.216 -6.181 1.00 85.25 87 GLY A C 1
ATOM 710 O O . GLY A 1 87 ? 0.055 -2.923 -5.221 1.00 85.25 87 GLY A O 1
ATOM 711 N N . THR A 1 88 ? -0.168 -0.889 -6.167 1.00 85.00 88 THR A N 1
ATOM 712 C CA . THR A 1 88 ? 0.369 -0.134 -5.034 1.00 85.00 88 THR A CA 1
ATOM 713 C C . THR A 1 88 ? -0.607 0.985 -4.651 1.00 85.00 88 THR A C 1
ATOM 715 O O . THR A 1 88 ? -0.372 2.145 -4.982 1.00 85.00 88 THR A O 1
ATOM 718 N N . PRO A 1 89 ? -1.717 0.655 -3.961 1.00 85.88 89 PRO A N 1
ATOM 719 C CA . PRO A 1 89 ? -2.847 1.565 -3.731 1.00 85.88 89 PRO A CA 1
ATOM 720 C C . PRO A 1 89 ? -2.481 2.830 -2.952 1.00 85.88 89 PRO A C 1
ATOM 722 O O . PRO A 1 89 ? -3.130 3.855 -3.115 1.00 85.88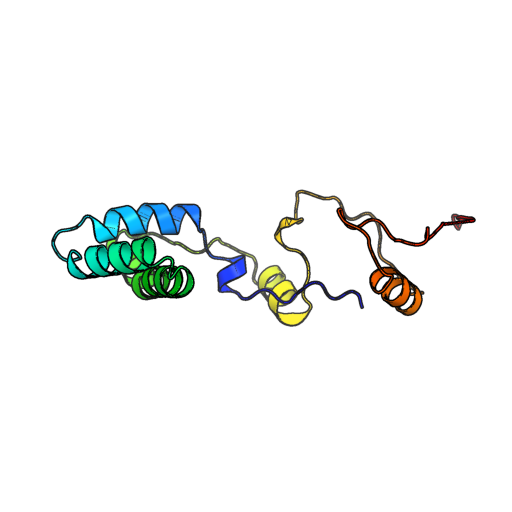 89 PRO A O 1
ATOM 725 N N . HIS A 1 90 ? -1.436 2.787 -2.121 1.00 81.94 90 HIS A N 1
ATOM 726 C CA . HIS A 1 90 ? -0.982 3.957 -1.367 1.00 81.94 90 HIS A CA 1
ATOM 727 C C . HIS A 1 90 ? -0.321 5.034 -2.241 1.00 81.94 90 HIS A C 1
ATOM 729 O O . HIS A 1 90 ? -0.130 6.140 -1.760 1.00 81.94 90 HIS A O 1
ATOM 735 N N . LEU A 1 91 ? 0.022 4.735 -3.500 1.00 86.62 91 LEU A N 1
ATOM 736 C CA . LEU A 1 91 ? 0.559 5.725 -4.441 1.00 86.62 91 LEU A CA 1
ATOM 737 C C . LEU A 1 91 ? -0.545 6.445 -5.235 1.00 86.62 91 LEU A C 1
ATOM 739 O O . LEU A 1 91 ? -0.255 7.422 -5.932 1.00 86.62 91 LEU A O 1
ATOM 743 N N . ASP A 1 92 ? -1.801 5.987 -5.146 1.00 85.62 92 ASP A N 1
ATOM 744 C CA . ASP A 1 92 ? -2.930 6.618 -5.830 1.00 85.62 92 ASP A CA 1
ATOM 745 C C . ASP A 1 92 ? -3.106 8.064 -5.371 1.00 85.62 92 ASP A C 1
ATOM 747 O O . ASP A 1 92 ? -3.158 8.350 -4.178 1.00 85.62 92 ASP A O 1
ATOM 751 N N . ASN A 1 93 ? -3.278 8.976 -6.330 1.00 83.81 93 ASN A N 1
ATOM 752 C CA . ASN A 1 93 ? -3.414 10.425 -6.119 1.00 83.81 93 ASN A CA 1
ATOM 753 C C . ASN A 1 93 ? -2.175 11.125 -5.528 1.00 83.81 93 ASN A C 1
ATOM 755 O O . ASN A 1 93 ? -2.137 12.353 -5.527 1.00 83.81 93 ASN A O 1
ATOM 759 N N . GLU A 1 94 ? -1.162 10.381 -5.077 1.00 87.94 94 GLU A N 1
ATOM 760 C CA . GLU A 1 94 ? 0.142 10.925 -4.681 1.00 87.94 94 GLU A CA 1
ATOM 761 C C . GLU A 1 94 ? 1.114 10.989 -5.868 1.00 87.94 94 GLU A C 1
ATOM 763 O O . GLU A 1 94 ? 1.970 11.873 -5.924 1.00 87.94 94 GLU A O 1
ATOM 768 N N . TYR A 1 95 ? 0.952 10.095 -6.852 1.00 86.06 95 TYR A N 1
ATOM 769 C CA . TYR A 1 95 ? 1.814 10.009 -8.029 1.00 86.06 95 TYR A CA 1
ATOM 770 C C . TYR A 1 95 ? 1.017 10.023 -9.337 1.00 86.06 95 TYR A C 1
ATOM 772 O O . TYR A 1 95 ? 0.078 9.253 -9.537 1.00 86.06 95 TYR A O 1
ATOM 780 N N . THR A 1 96 ? 1.438 10.878 -10.273 1.00 88.25 96 THR A N 1
ATOM 781 C CA . THR A 1 96 ? 0.867 10.930 -11.625 1.00 88.25 96 THR A CA 1
ATOM 782 C C . THR A 1 96 ? 1.485 9.848 -12.503 1.00 88.25 96 THR A C 1
ATOM 784 O O . THR A 1 96 ? 2.679 9.881 -12.805 1.00 88.25 96 THR A O 1
ATOM 787 N N . VAL A 1 97 ? 0.664 8.913 -12.975 1.00 86.12 97 VAL A N 1
ATOM 788 C CA . VAL A 1 97 ? 1.071 7.924 -13.980 1.00 86.12 97 VAL A CA 1
ATOM 789 C C .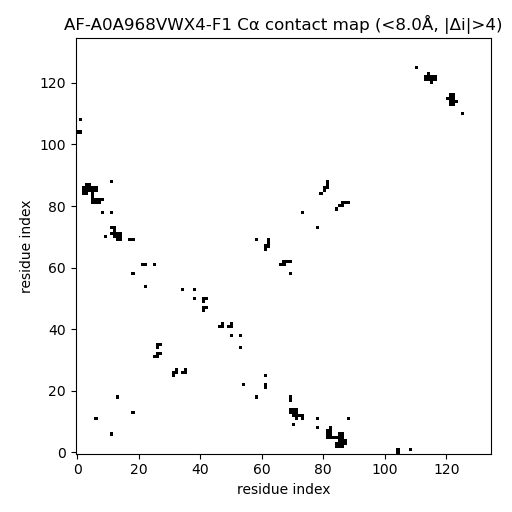 VAL A 1 97 ? 1.168 8.605 -15.350 1.00 86.12 97 VAL A C 1
ATOM 791 O O . VAL A 1 97 ? 0.182 9.157 -15.832 1.00 86.12 97 VAL A O 1
ATOM 794 N N . PHE A 1 98 ? 2.346 8.563 -15.985 1.00 91.88 98 PHE A N 1
ATOM 795 C CA . PHE A 1 98 ? 2.597 9.191 -17.296 1.00 91.88 98 PHE A CA 1
ATOM 796 C C . PHE A 1 98 ? 2.870 8.193 -18.436 1.00 91.88 98 PHE A C 1
ATOM 798 O O . PHE A 1 98 ? 3.039 8.604 -19.581 1.00 91.88 98 PHE A O 1
ATOM 805 N N . GLY A 1 99 ? 2.920 6.889 -18.153 1.00 90.00 99 GLY A N 1
ATOM 806 C CA . GLY A 1 99 ? 3.186 5.866 -19.161 1.00 90.00 99 GLY A CA 1
ATOM 807 C C . GLY A 1 99 ? 3.114 4.443 -18.613 1.00 90.00 99 GLY A C 1
ATOM 808 O O . GLY A 1 99 ? 3.006 4.232 -17.406 1.00 90.00 99 GLY A O 1
ATOM 809 N N . ILE A 1 100 ? 3.180 3.470 -19.522 1.00 90.19 100 ILE A N 1
ATOM 810 C CA . ILE A 1 100 ? 3.195 2.034 -19.230 1.00 90.19 100 ILE A CA 1
ATOM 811 C C . ILE A 1 100 ? 4.252 1.345 -20.097 1.00 90.19 100 ILE A C 1
ATOM 813 O O . ILE A 1 100 ? 4.491 1.739 -21.237 1.00 90.19 100 ILE A O 1
ATOM 817 N N . VAL A 1 101 ? 4.883 0.303 -19.559 1.00 91.06 101 VAL A N 1
ATOM 818 C CA . VAL A 1 101 ? 5.774 -0.570 -20.329 1.00 91.06 101 VAL A CA 1
ATOM 819 C C . VAL A 1 101 ? 4.921 -1.475 -21.217 1.00 91.06 101 VAL A C 1
ATOM 821 O O . VAL A 1 101 ? 4.200 -2.333 -20.711 1.00 91.06 101 VAL A O 1
ATOM 824 N N . VAL A 1 102 ? 5.005 -1.282 -22.532 1.00 92.75 102 VAL A N 1
ATOM 825 C CA . VAL A 1 102 ? 4.277 -2.102 -23.517 1.00 92.75 102 VAL A CA 1
ATOM 826 C C . VAL A 1 102 ? 5.066 -3.341 -23.957 1.00 92.75 102 VAL A C 1
ATOM 828 O O . VAL A 1 102 ? 4.466 -4.365 -24.268 1.00 92.75 102 VAL A O 1
ATOM 831 N N . GLU A 1 103 ? 6.401 -3.286 -23.913 1.00 93.25 103 GLU A N 1
ATOM 832 C CA . GLU A 1 103 ? 7.312 -4.371 -24.301 1.00 93.25 103 GLU A CA 1
ATOM 833 C C . GLU A 1 103 ? 8.547 -4.415 -23.383 1.00 93.25 103 GLU A C 1
ATOM 835 O O . GLU A 1 103 ? 8.908 -3.415 -22.765 1.00 93.25 103 GLU A O 1
ATOM 840 N N . GLY A 1 104 ? 9.213 -5.575 -23.291 1.00 94.12 104 GLY A N 1
ATOM 841 C CA . GLY A 1 104 ? 10.446 -5.737 -22.503 1.00 94.12 104 GLY A CA 1
ATOM 842 C C . GLY A 1 104 ? 10.239 -6.014 -21.009 1.00 94.12 104 GLY A C 1
ATOM 843 O O . GLY A 1 104 ? 11.128 -5.750 -20.199 1.00 94.12 104 GLY A O 1
ATOM 844 N N . LEU A 1 105 ? 9.081 -6.561 -20.619 1.00 90.88 105 LEU A N 1
ATOM 845 C CA . LEU A 1 105 ? 8.814 -6.936 -19.223 1.00 90.88 105 LEU A CA 1
ATOM 846 C C . LEU A 1 105 ? 9.780 -8.009 -18.690 1.00 90.88 105 LEU A C 1
ATOM 848 O O . LEU A 1 105 ? 10.121 -7.975 -17.516 1.00 90.88 105 LEU A O 1
ATOM 852 N N . ASP A 1 106 ? 10.284 -8.910 -19.536 1.00 93.38 106 ASP A N 1
ATOM 853 C CA . ASP A 1 106 ? 11.287 -9.904 -19.131 1.00 93.38 106 ASP A CA 1
ATOM 854 C C . ASP A 1 106 ? 12.647 -9.261 -18.799 1.00 93.38 106 ASP A C 1
ATOM 856 O O . ASP A 1 106 ? 13.399 -9.760 -17.961 1.00 93.38 106 ASP A O 1
ATOM 860 N N . VAL A 1 107 ? 12.977 -8.149 -19.463 1.00 94.69 107 VAL A N 1
ATOM 861 C CA . VAL A 1 107 ? 14.164 -7.344 -19.156 1.00 94.69 107 VAL A CA 1
ATOM 862 C C . VAL A 1 107 ? 13.969 -6.632 -17.824 1.00 94.69 107 VAL A C 1
ATOM 864 O O . VAL A 1 107 ? 14.884 -6.630 -17.005 1.00 94.69 107 VAL A O 1
ATOM 867 N N . LEU A 1 108 ? 12.777 -6.082 -17.581 1.00 91.69 108 LEU A N 1
ATOM 868 C CA . LEU A 1 108 ? 12.423 -5.474 -16.300 1.00 91.69 108 LEU A CA 1
ATOM 869 C C . LEU A 1 108 ? 12.552 -6.477 -15.144 1.00 91.69 108 LEU A C 1
ATOM 871 O O . LEU A 1 108 ? 13.219 -6.166 -14.161 1.00 91.69 108 LEU A O 1
ATOM 875 N N . ASP A 1 109 ? 12.034 -7.698 -15.298 1.00 91.38 109 ASP A N 1
ATOM 876 C CA . ASP A 1 109 ? 12.153 -8.754 -14.282 1.00 91.38 109 ASP A CA 1
ATOM 877 C C . ASP A 1 109 ? 13.627 -9.089 -13.973 1.00 91.38 109 ASP A C 1
ATOM 879 O O . ASP A 1 109 ? 14.013 -9.226 -12.811 1.00 91.38 109 ASP A O 1
ATOM 883 N N . LYS A 1 110 ? 14.490 -9.148 -15.000 1.00 94.75 110 LYS A N 1
ATOM 884 C CA . LYS A 1 110 ? 15.943 -9.347 -14.826 1.00 94.75 110 LYS A CA 1
ATOM 885 C C . LYS A 1 110 ? 16.604 -8.186 -14.082 1.00 94.75 110 LYS A C 1
ATOM 887 O O . LYS A 1 110 ? 17.512 -8.428 -13.292 1.00 94.75 110 LYS A O 1
ATOM 892 N N . ILE A 1 111 ? 16.170 -6.946 -14.328 1.00 95.31 111 ILE A N 1
ATOM 893 C CA . ILE A 1 111 ? 16.665 -5.760 -13.614 1.00 95.31 111 ILE A CA 1
ATOM 894 C C . ILE A 1 111 ? 16.228 -5.804 -12.145 1.00 95.31 111 ILE A C 1
ATOM 896 O O . ILE A 1 111 ? 17.043 -5.531 -11.273 1.00 95.31 111 ILE A O 1
ATOM 900 N N . CYS A 1 112 ? 14.982 -6.184 -11.854 1.00 91.88 112 CYS A N 1
ATOM 901 C CA . CYS A 1 112 ? 14.477 -6.307 -10.483 1.00 91.88 112 CYS A CA 1
ATOM 902 C C . CYS A 1 112 ? 15.187 -7.405 -9.671 1.00 91.88 112 CYS A C 1
ATOM 904 O O . CYS A 1 112 ? 15.247 -7.309 -8.449 1.00 91.88 112 CYS A O 1
ATOM 906 N N . ALA A 1 113 ? 15.723 -8.433 -10.334 1.00 95.12 113 ALA A N 1
ATOM 907 C CA . ALA A 1 113 ? 16.399 -9.560 -9.693 1.00 95.12 113 ALA A CA 1
ATOM 908 C C . ALA A 1 113 ? 17.905 -9.344 -9.433 1.00 95.12 113 ALA A C 1
ATOM 910 O O . ALA A 1 113 ? 18.563 -10.254 -8.922 1.00 95.12 113 ALA A O 1
ATOM 911 N N . VAL A 1 114 ? 18.483 -8.192 -9.804 1.00 97.00 114 VAL A N 1
ATOM 912 C CA . VAL A 1 114 ? 19.916 -7.937 -9.576 1.00 97.00 114 VAL A CA 1
ATOM 913 C C . VAL A 1 114 ? 20.227 -7.799 -8.087 1.00 97.00 114 VAL A C 1
ATOM 915 O O . VAL A 1 114 ? 19.433 -7.274 -7.312 1.00 97.00 114 VAL A O 1
ATOM 918 N N . GLU A 1 115 ? 21.419 -8.234 -7.689 1.00 97.62 115 GLU A N 1
ATOM 919 C CA . GLU A 1 115 ? 21.880 -8.093 -6.311 1.00 97.62 115 GLU A CA 1
ATOM 920 C C . GLU A 1 115 ? 22.022 -6.614 -5.921 1.00 97.62 115 GLU A C 1
ATOM 922 O O . GLU A 1 115 ? 22.613 -5.808 -6.653 1.00 97.62 115 GLU A O 1
ATOM 927 N N . THR A 1 116 ? 21.514 -6.266 -4.738 1.00 97.94 116 THR A N 1
ATOM 928 C CA . THR A 1 116 ? 21.584 -4.922 -4.166 1.00 97.94 116 THR A CA 1
ATOM 929 C C . THR A 1 116 ? 22.428 -4.897 -2.895 1.00 97.94 116 THR A C 1
ATOM 931 O O . THR A 1 116 ? 22.509 -5.855 -2.129 1.00 97.94 116 THR A O 1
ATOM 934 N N . ARG A 1 117 ? 23.087 -3.761 -2.669 1.00 96.12 117 ARG A N 1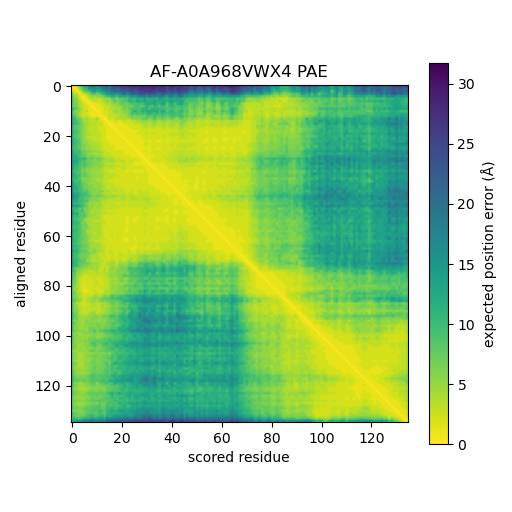
ATOM 935 C CA . ARG A 1 117 ? 23.787 -3.438 -1.420 1.00 96.12 117 ARG A CA 1
ATOM 936 C C . ARG A 1 117 ? 22.832 -2.709 -0.457 1.00 96.12 117 ARG A C 1
ATOM 938 O O . ARG A 1 117 ? 21.755 -2.297 -0.888 1.00 96.12 117 ARG A O 1
ATOM 945 N N . PRO A 1 118 ? 23.219 -2.463 0.812 1.00 97.06 118 PRO A N 1
ATOM 946 C CA . PRO A 1 118 ? 22.395 -1.690 1.742 1.00 97.06 118 PRO A CA 1
ATOM 947 C C . PRO A 1 118 ? 21.929 -0.351 1.145 1.00 97.06 118 PRO A C 1
ATOM 949 O O . PRO A 1 118 ? 22.736 0.395 0.581 1.00 97.06 118 PRO A O 1
ATOM 952 N N . GLY A 1 119 ? 20.628 -0.068 1.268 1.00 95.94 119 GLY A N 1
ATOM 953 C CA . GLY A 1 119 ? 19.966 1.070 0.619 1.00 95.94 119 GLY A CA 1
ATOM 954 C C . GLY A 1 119 ? 19.488 0.796 -0.814 1.00 95.94 119 GLY A C 1
ATOM 955 O O . GLY A 1 119 ? 19.385 1.739 -1.594 1.00 95.94 119 GLY A O 1
ATOM 956 N N . ASP A 1 120 ? 19.268 -0.474 -1.170 1.00 94.88 120 ASP A N 1
ATOM 957 C CA . ASP A 1 120 ? 18.646 -0.945 -2.422 1.00 94.88 120 ASP A CA 1
ATOM 958 C C . ASP A 1 120 ? 19.347 -0.521 -3.721 1.00 94.88 120 ASP A C 1
ATOM 960 O O . ASP A 1 120 ? 18.788 -0.591 -4.816 1.00 94.88 120 ASP A O 1
ATOM 964 N N . ARG A 1 121 ? 20.617 -0.116 -3.635 1.00 95.94 121 ARG A N 1
ATOM 965 C CA . ARG A 1 121 ? 21.422 0.199 -4.818 1.00 95.94 121 ARG A CA 1
ATOM 966 C C . ARG A 1 121 ? 22.011 -1.082 -5.421 1.00 95.94 121 ARG A C 1
ATOM 968 O O . ARG A 1 121 ? 22.653 -1.824 -4.678 1.00 95.94 121 ARG A O 1
ATOM 975 N N . PRO A 1 122 ? 21.908 -1.311 -6.744 1.00 98.06 122 PRO A N 1
ATOM 976 C CA . PRO A 1 122 ? 22.570 -2.439 -7.397 1.00 98.06 122 PRO A CA 1
ATOM 977 C C . PRO A 1 122 ? 24.071 -2.512 -7.083 1.00 98.06 122 PRO A C 1
ATOM 979 O O . PRO A 1 122 ? 24.758 -1.486 -7.055 1.00 98.06 122 PRO A O 1
ATOM 982 N N . VAL A 1 123 ? 24.582 -3.724 -6.848 1.00 98.06 123 VAL A N 1
ATOM 983 C CA . VAL A 1 123 ? 26.023 -3.978 -6.653 1.00 98.06 123 VAL A CA 1
ATOM 984 C C . VAL A 1 123 ? 26.796 -3.658 -7.932 1.00 98.06 123 VAL A C 1
ATOM 986 O O . VAL A 1 123 ? 27.854 -3.033 -7.882 1.00 98.06 123 VAL A O 1
ATOM 989 N N . THR A 1 124 ? 26.234 -4.049 -9.077 1.00 97.38 124 THR A N 1
ATOM 990 C CA . THR A 1 124 ? 26.720 -3.686 -10.411 1.00 97.38 124 THR A CA 1
ATOM 991 C C . THR A 1 124 ? 25.749 -2.693 -11.039 1.00 97.38 124 THR A C 1
ATOM 993 O O . THR A 1 124 ? 24.547 -2.949 -11.067 1.00 97.38 124 THR A O 1
ATOM 996 N N . ASP A 1 125 ? 26.257 -1.568 -11.548 1.00 96.94 125 ASP A N 1
ATOM 997 C CA . ASP A 1 125 ? 25.417 -0.520 -12.131 1.00 96.94 125 ASP A CA 1
ATOM 998 C C . ASP A 1 125 ? 24.641 -1.035 -13.365 1.00 96.94 125 ASP A C 1
ATOM 1000 O O . ASP A 1 125 ? 25.211 -1.604 -14.300 1.00 96.94 125 ASP A O 1
ATOM 1004 N N . VAL A 1 126 ? 23.331 -0.769 -13.394 1.00 96.50 126 VAL A N 1
ATOM 1005 C CA . VAL A 1 126 ? 22.440 -1.026 -14.535 1.00 96.50 126 VAL A CA 1
ATOM 1006 C C . VAL A 1 126 ? 22.160 0.311 -15.223 1.00 96.50 126 VAL A C 1
ATOM 1008 O O . VAL A 1 126 ? 21.492 1.174 -14.660 1.00 96.50 126 VAL A O 1
ATOM 1011 N N . VAL A 1 127 ? 22.708 0.516 -16.426 1.00 96.81 127 VAL A N 1
ATOM 1012 C CA . VAL A 1 127 ? 22.771 1.845 -17.065 1.00 96.81 127 VAL A CA 1
ATOM 1013 C C . VAL A 1 127 ? 21.957 1.902 -18.357 1.00 96.81 127 VAL A C 1
ATOM 1015 O O . VAL A 1 127 ? 22.182 1.118 -19.282 1.00 96.81 127 VAL A O 1
ATOM 1018 N N . ILE A 1 128 ? 21.073 2.899 -18.466 1.00 96.94 128 ILE A N 1
ATOM 1019 C CA . ILE A 1 128 ? 20.411 3.264 -19.726 1.00 96.94 128 ILE A CA 1
ATOM 1020 C C . ILE A 1 128 ? 21.441 3.948 -20.631 1.00 96.94 128 ILE A C 1
ATOM 1022 O O . ILE A 1 128 ? 21.920 5.038 -20.331 1.00 96.94 128 ILE A O 1
ATOM 1026 N N . LYS A 1 129 ? 21.795 3.309 -21.751 1.00 97.50 129 LYS A N 1
ATOM 1027 C CA . LYS A 1 129 ? 22.808 3.841 -22.683 1.00 97.50 129 LYS A CA 1
ATOM 1028 C C . LYS A 1 129 ? 22.248 4.875 -23.659 1.00 97.50 129 LYS A C 1
ATOM 1030 O O . LYS A 1 129 ? 22.967 5.794 -24.039 1.00 97.50 129 LYS A O 1
ATOM 1035 N N . LYS A 1 130 ? 21.007 4.686 -24.119 1.00 97.19 130 LYS A N 1
ATOM 1036 C CA . LYS A 1 130 ? 20.310 5.542 -25.091 1.00 97.19 130 LYS A CA 1
ATOM 1037 C C . LYS A 1 130 ? 18.802 5.476 -24.850 1.00 97.19 130 LYS A C 1
ATOM 1039 O O . LYS A 1 130 ? 18.308 4.445 -24.403 1.00 97.19 130 LYS A O 1
ATOM 1044 N N . MET A 1 131 ? 18.101 6.554 -25.182 1.00 96.06 131 MET A N 1
ATOM 1045 C CA . MET A 1 131 ? 16.643 6.655 -25.175 1.00 96.06 131 MET A CA 1
ATOM 1046 C C . MET A 1 131 ? 16.209 7.364 -26.457 1.00 96.06 131 MET A C 1
ATOM 1048 O O . MET A 1 131 ? 16.874 8.305 -26.892 1.00 96.06 131 MET A O 1
ATOM 1052 N N . TYR A 1 132 ? 15.117 6.898 -27.054 1.00 96.19 132 TYR A N 1
ATOM 1053 C CA . TYR A 1 132 ? 14.544 7.454 -28.273 1.00 96.19 132 TYR A CA 1
ATOM 1054 C C . TYR A 1 132 ? 13.077 7.785 -28.021 1.00 96.19 132 TYR A C 1
ATOM 1056 O O . TYR A 1 132 ? 12.410 7.083 -27.264 1.00 96.19 132 TYR A O 1
ATOM 1064 N N . VAL A 1 133 ? 12.604 8.856 -28.649 1.00 95.06 133 VAL A N 1
ATOM 1065 C CA . VAL A 1 133 ? 11.190 9.228 -28.674 1.00 95.06 133 VAL A CA 1
ATOM 1066 C C . VAL A 1 133 ? 10.728 9.042 -30.110 1.00 95.06 133 VAL A C 1
ATOM 1068 O O . VAL A 1 133 ? 11.362 9.566 -31.029 1.00 95.06 133 VAL A O 1
ATOM 1071 N N . GLU A 1 134 ? 9.685 8.243 -30.301 1.00 88.38 134 GLU A N 1
ATOM 1072 C CA . GLU A 1 134 ? 9.044 8.093 -31.605 1.00 88.38 134 GLU A CA 1
ATOM 1073 C C . GLU A 1 134 ? 8.191 9.338 -31.882 1.00 88.38 134 GLU A C 1
ATOM 1075 O O . GLU A 1 134 ? 7.521 9.841 -30.978 1.00 88.38 134 GLU A O 1
ATOM 1080 N N . ASN A 1 135 ? 8.283 9.863 -33.107 1.00 69.69 135 ASN A N 1
ATOM 1081 C CA . ASN A 1 135 ? 7.537 11.039 -33.570 1.00 69.69 135 ASN A CA 1
ATOM 1082 C C . ASN A 1 135 ? 6.340 10.623 -34.419 1.00 69.69 135 ASN A C 1
ATOM 1084 O O . ASN A 1 135 ? 6.502 9.649 -35.191 1.00 69.69 135 ASN A O 1
#

Nearest PDB structures (foldseek):
  9fia-assembly1_BK  TM=1.910E-01  e=5.702E+00  Toxoplasma gondii

pLDDT: mean 90.04, std 8.1, range [48.19, 98.06]

Mean predicted aligned error: 7.74 Å

Sequence (135 aa):
MVQGTLATEAQLTMDRQLLMTYFRQYINEPQNEHVMQQAIDFQNSKQYNQLDSLIMSHKDSMEVKYNIQLDKDISQEKLKAYTTVGGTPHLDNEYTVFGIVVEGLDVLDKICAVETRPGDRPVTDVVIKKMYVEN

Secondary structure (DSSP, 8-state):
---PPPPPHHHHHB-HHHHHHHHHHHHTSGGGHHHHHHHHHHHHTT-HHHHHHHHHHTHHHHHHHHT---B----HHHHHHHHHT---GGGTTTS-------S-HHHHHHHHTS-EETTTEESS-----------

Foldseek 3Di:
DPQADQDDQCRQWAPPVVLVVLLVVVCPDPVNVVLVVVLVVCVVVVVVVVNVVSSVVCQVVSCVVVVDDRTHDDDPVVNCCRNPRNDDVVCPPVDDDDDDDPDDVVVVVVVVPADADPPRHGPDDDDDPDDDDDD

Radius of gyration: 21.97 Å; Cα contacts (8 Å, |Δi|>4): 91; chains: 1; bounding box: 49×22×66 Å

Solvent-accessible surface area (backbone atoms only — not comparable to full-atom values): 8439 Å² total; per-residue (Å²): 124,93,60,34,61,66,45,54,69,67,75,71,26,49,36,64,69,59,44,53,54,50,48,57,55,52,34,70,35,82,92,27,44,68,59,35,51,51,46,50,52,24,58,75,70,66,36,57,72,60,37,54,49,56,55,58,77,43,44,68,62,48,26,67,72,70,72,51,77,52,56,50,94,68,57,68,67,58,54,50,41,29,54,72,62,24,40,65,77,89,43,63,92,76,56,86,86,87,79,78,85,87,71,62,59,71,56,50,54,56,61,72,67,54,63,56,41,95,87,77,41,56,71,64,87,86,76,87,88,79,86,85,81,91,130